Protein AF-A0AA37B2V0-F1 (afdb_monomer_lite)

Foldseek 3Di:
DDPPDPPVVVVVVVVVVVVVVVVLVCVLVVLLVQLLVQLVPPLDPVSPVVSLVSNVVSLVSVLVVVVVVCVVVDPDDDDDPDDPVSVVSCQLSVLQSQLSVLVRPPPDPVSNVSSVVSNVVSVVVVVVVVVVVVVVVVVVVVVVVVVVVVVVVVVD

Structure (mmCIF, N/CA/C/O backbone):
data_AF-A0AA37B2V0-F1
#
_entry.id   AF-A0AA37B2V0-F1
#
loop_
_atom_site.group_PDB
_atom_site.id
_atom_site.type_symbol
_atom_site.label_atom_id
_atom_site.label_alt_id
_atom_site.label_comp_id
_atom_site.label_asym_id
_atom_site.label_entity_id
_atom_site.label_seq_id
_atom_site.pdbx_PDB_ins_code
_atom_site.Cartn_x
_atom_site.Cartn_y
_atom_site.Cartn_z
_atom_site.occupancy
_atom_site.B_iso_or_equiv
_atom_site.auth_seq_id
_atom_site.auth_comp_id
_atom_site.auth_asym_id
_atom_site.auth_atom_id
_atom_site.pdbx_PDB_model_num
ATOM 1 N N . MET A 1 1 ? 13.213 -5.357 56.843 1.00 48.38 1 MET A N 1
ATOM 2 C CA . MET A 1 1 ? 13.298 -4.643 55.548 1.00 48.38 1 MET A CA 1
ATOM 3 C C . MET A 1 1 ? 12.673 -5.508 54.469 1.00 48.38 1 MET A C 1
ATOM 5 O O . MET A 1 1 ? 13.072 -6.657 54.372 1.00 48.38 1 MET A O 1
ATOM 9 N N . GLY A 1 2 ? 11.705 -4.999 53.697 1.00 55.00 2 GLY A N 1
ATOM 10 C CA . GLY A 1 2 ? 11.217 -5.730 52.517 1.00 55.00 2 GLY A CA 1
ATOM 11 C C . GLY A 1 2 ? 9.754 -5.546 52.103 1.00 55.00 2 GLY A C 1
ATOM 12 O O . GLY A 1 2 ? 9.317 -6.265 51.219 1.00 55.00 2 GLY A O 1
ATOM 13 N N . SER A 1 3 ? 8.985 -4.611 52.673 1.00 53.88 3 SER A N 1
ATOM 14 C CA . SER A 1 3 ? 7.669 -4.230 52.120 1.00 53.88 3 SER A CA 1
ATOM 15 C C . SER A 1 3 ? 7.838 -3.144 51.048 1.00 53.88 3 SER A C 1
ATOM 17 O O . SER A 1 3 ? 7.316 -2.039 51.168 1.00 53.88 3 SER A O 1
ATOM 19 N N . GLY A 1 4 ? 8.650 -3.431 50.028 1.00 58.94 4 GLY A N 1
ATOM 20 C CA . GLY A 1 4 ? 8.781 -2.582 48.847 1.00 58.94 4 GLY A CA 1
ATOM 21 C C . GLY A 1 4 ? 7.554 -2.753 47.957 1.00 58.94 4 GLY A C 1
ATOM 22 O O . GLY A 1 4 ? 7.435 -3.761 47.269 1.00 58.94 4 GLY A O 1
ATOM 23 N N . ASN A 1 5 ? 6.638 -1.788 48.049 1.00 60.62 5 ASN A N 1
ATOM 24 C CA . ASN A 1 5 ? 5.568 -1.439 47.110 1.00 60.62 5 ASN A CA 1
ATOM 25 C C . ASN A 1 5 ? 5.231 -2.473 46.017 1.00 60.62 5 ASN A C 1
ATOM 27 O O . ASN A 1 5 ? 5.712 -2.395 44.884 1.00 60.62 5 ASN A O 1
ATOM 31 N N . LEU A 1 6 ? 4.262 -3.353 46.297 1.00 59.88 6 LEU A N 1
ATOM 32 C CA . LEU A 1 6 ? 3.539 -4.058 45.232 1.00 59.88 6 LEU A CA 1
ATOM 33 C C . LEU A 1 6 ? 2.929 -3.065 44.218 1.00 59.88 6 LEU A C 1
ATOM 35 O O . LEU A 1 6 ? 2.901 -3.355 43.025 1.00 59.88 6 LEU A O 1
ATOM 39 N N . ALA A 1 7 ? 2.509 -1.877 44.672 1.00 59.81 7 ALA A N 1
ATOM 40 C CA . ALA A 1 7 ? 1.944 -0.823 43.830 1.00 59.81 7 ALA A CA 1
ATOM 41 C C . ALA A 1 7 ? 2.911 -0.322 42.735 1.00 59.81 7 ALA A C 1
ATOM 43 O O . ALA A 1 7 ? 2.484 -0.147 41.595 1.00 59.81 7 ALA A O 1
ATOM 44 N N . ASP A 1 8 ? 4.211 -0.185 43.028 1.00 62.28 8 ASP A N 1
ATOM 45 C CA . ASP A 1 8 ? 5.219 0.204 42.025 1.00 62.28 8 ASP A CA 1
ATOM 46 C C . ASP A 1 8 ? 5.433 -0.894 40.981 1.00 62.28 8 ASP A C 1
ATOM 48 O O . ASP A 1 8 ? 5.562 -0.617 39.787 1.00 62.28 8 ASP A O 1
ATOM 52 N N . LYS A 1 9 ? 5.400 -2.164 41.406 1.00 60.62 9 LYS A N 1
ATOM 53 C CA . LYS A 1 9 ? 5.533 -3.305 40.494 1.00 60.62 9 LYS A CA 1
ATOM 54 C C . LYS A 1 9 ? 4.355 -3.376 39.517 1.00 60.62 9 LYS A C 1
ATOM 56 O O . LYS A 1 9 ? 4.571 -3.590 38.326 1.00 60.62 9 LYS A O 1
ATOM 61 N N . TYR A 1 10 ? 3.123 -3.153 39.983 1.00 63.41 10 TYR A N 1
ATOM 62 C CA . TYR A 1 10 ? 1.944 -3.126 39.108 1.00 63.41 10 TYR A CA 1
ATOM 63 C C . TYR A 1 10 ? 1.913 -1.900 38.195 1.00 63.41 10 TYR A C 1
ATOM 65 O O . TYR A 1 10 ? 1.529 -2.040 37.037 1.00 63.41 10 TYR A O 1
ATOM 73 N N . ASN A 1 11 ? 2.357 -0.731 38.664 1.00 62.19 11 ASN A N 1
ATOM 74 C CA . ASN A 1 11 ? 2.411 0.473 37.836 1.00 62.19 11 ASN A CA 1
ATOM 75 C C . ASN A 1 11 ? 3.480 0.354 36.732 1.00 62.19 11 ASN A C 1
ATOM 77 O O . ASN A 1 11 ? 3.234 0.719 35.583 1.00 62.19 11 ASN A O 1
ATOM 81 N N . GLY A 1 12 ? 4.628 -0.262 37.039 1.00 60.78 12 GLY A N 1
ATOM 82 C CA . GLY A 1 12 ? 5.655 -0.603 36.050 1.00 60.78 12 GLY A CA 1
ATOM 83 C C . GLY A 1 12 ? 5.175 -1.624 35.011 1.00 60.78 12 GLY A C 1
ATOM 84 O O . GLY A 1 12 ? 5.392 -1.433 33.815 1.00 60.78 12 GLY A O 1
ATOM 85 N N . ILE A 1 13 ? 4.458 -2.670 35.439 1.00 64.38 13 ILE A N 1
ATOM 86 C CA . ILE A 1 13 ? 3.865 -3.673 34.535 1.00 64.38 13 ILE A CA 1
ATOM 87 C C . ILE A 1 13 ? 2.753 -3.051 33.674 1.00 64.38 13 ILE A C 1
ATOM 89 O O . ILE A 1 13 ? 2.699 -3.302 32.471 1.00 64.38 13 ILE A O 1
ATOM 93 N N . ALA A 1 14 ? 1.898 -2.203 34.251 1.00 60.91 14 ALA A N 1
ATOM 94 C CA . ALA A 1 14 ? 0.838 -1.500 33.532 1.00 60.91 14 ALA A CA 1
ATOM 95 C C . ALA A 1 14 ? 1.400 -0.516 32.494 1.00 60.91 14 ALA A C 1
ATOM 97 O O . ALA A 1 14 ? 0.908 -0.475 31.367 1.00 60.91 14 ALA A O 1
ATOM 98 N N . CYS A 1 15 ? 2.466 0.214 32.838 1.00 56.91 15 CYS A N 1
ATOM 99 C CA . CYS A 1 15 ? 3.185 1.092 31.917 1.00 56.91 15 CYS A CA 1
ATOM 100 C C . CYS A 1 15 ? 3.804 0.294 30.756 1.00 56.91 15 CYS A C 1
ATOM 102 O O . CYS A 1 15 ? 3.617 0.646 29.591 1.00 56.91 15 CYS A O 1
ATOM 104 N N . ASN A 1 16 ? 4.440 -0.848 31.044 1.00 61.22 16 ASN A N 1
ATOM 105 C CA . ASN A 1 16 ? 4.997 -1.726 30.013 1.00 61.22 16 ASN A CA 1
ATOM 106 C C . ASN A 1 16 ? 3.896 -2.288 29.085 1.00 61.22 16 ASN A C 1
ATOM 108 O O . ASN A 1 16 ? 4.016 -2.235 27.864 1.00 61.22 16 ASN A O 1
ATOM 112 N N . ILE A 1 17 ? 2.757 -2.709 29.646 1.00 61.84 17 ILE A N 1
ATOM 113 C CA . ILE A 1 17 ? 1.577 -3.178 28.897 1.00 61.84 17 ILE A CA 1
ATOM 114 C C . ILE A 1 17 ? 0.930 -2.070 28.053 1.00 61.84 17 ILE A C 1
ATOM 116 O O . ILE A 1 17 ? 0.441 -2.337 26.952 1.00 61.84 17 ILE A O 1
ATOM 120 N N . MET A 1 18 ? 0.935 -0.821 28.526 1.00 62.44 18 MET A N 1
ATOM 121 C CA . MET A 1 18 ? 0.478 0.329 27.741 1.00 62.44 18 MET A CA 1
ATOM 122 C C . MET A 1 18 ? 1.406 0.634 26.559 1.00 62.44 18 MET A C 1
ATOM 124 O O . MET A 1 18 ? 0.897 1.013 25.507 1.00 62.44 18 MET A O 1
ATOM 128 N N . ILE A 1 19 ? 2.720 0.407 26.688 1.00 60.62 19 ILE A N 1
ATOM 129 C CA . ILE A 1 19 ? 3.722 0.608 25.621 1.00 60.62 19 ILE A CA 1
ATOM 130 C C . ILE A 1 19 ? 3.695 -0.512 24.564 1.00 60.62 19 ILE A C 1
ATOM 132 O O . ILE A 1 19 ? 3.976 -0.266 23.391 1.00 60.62 19 ILE A O 1
ATOM 136 N N . ILE A 1 20 ? 3.289 -1.734 24.915 1.00 65.44 20 ILE A N 1
ATOM 137 C CA . ILE A 1 20 ? 3.198 -2.842 23.943 1.00 65.44 20 ILE A CA 1
ATOM 138 C C . ILE A 1 20 ? 2.107 -2.583 22.888 1.00 65.44 20 ILE A C 1
ATOM 140 O O . ILE A 1 20 ? 2.244 -2.985 21.730 1.00 65.44 20 ILE A O 1
ATOM 144 N N . LYS A 1 21 ? 1.040 -1.860 23.256 1.00 63.59 21 LYS A N 1
ATOM 145 C CA . LYS A 1 21 ? -0.069 -1.518 22.350 1.00 63.59 21 LYS A CA 1
ATOM 146 C C . LYS A 1 21 ? 0.390 -0.716 21.121 1.00 63.59 21 LYS A C 1
ATOM 148 O O . LYS A 1 21 ? 0.163 -1.221 20.024 1.00 63.59 21 LYS A O 1
ATOM 153 N N . PRO A 1 22 ? 1.055 0.454 21.237 1.00 66.00 22 PRO A N 1
ATOM 154 C CA . PRO A 1 22 ? 1.496 1.233 20.076 1.00 66.00 22 PRO A CA 1
ATOM 155 C C . PRO A 1 22 ? 2.515 0.493 19.203 1.00 66.00 22 PRO A C 1
ATOM 157 O O . PRO A 1 22 ? 2.479 0.650 17.986 1.00 66.00 22 PRO A O 1
ATOM 160 N N . ILE A 1 23 ? 3.361 -0.369 19.781 1.00 71.25 23 ILE A N 1
ATOM 161 C CA . ILE A 1 23 ? 4.295 -1.214 19.015 1.00 71.25 23 ILE A CA 1
ATOM 162 C C . ILE A 1 23 ? 3.520 -2.196 18.124 1.00 71.25 23 ILE A C 1
ATOM 164 O O . ILE A 1 23 ? 3.810 -2.340 16.937 1.00 71.25 23 ILE A O 1
ATOM 168 N N . TYR A 1 24 ? 2.465 -2.813 18.656 1.00 65.00 24 TYR A N 1
ATOM 169 C CA . TYR A 1 24 ? 1.566 -3.651 17.861 1.00 65.00 24 TYR A CA 1
ATOM 170 C C . TYR A 1 24 ? 0.745 -2.851 16.837 1.00 65.00 24 TYR A C 1
ATOM 172 O O . TYR A 1 24 ? 0.384 -3.377 15.783 1.00 65.00 24 TYR A O 1
ATOM 180 N N . GLU A 1 25 ? 0.426 -1.585 17.124 1.00 68.06 25 GLU A N 1
ATOM 181 C CA . GLU A 1 25 ? -0.314 -0.726 16.193 1.00 68.06 25 GLU A CA 1
ATOM 182 C C . GLU A 1 25 ? 0.545 -0.240 15.023 1.00 68.06 25 GLU A C 1
ATOM 184 O O . GLU A 1 25 ? 0.013 -0.061 13.925 1.00 68.06 25 GLU A O 1
ATOM 189 N N . ILE A 1 26 ? 1.849 -0.044 15.247 1.00 79.69 26 ILE A N 1
ATOM 190 C CA . ILE A 1 26 ? 2.781 0.486 14.249 1.00 79.69 26 ILE A CA 1
ATOM 191 C C . ILE A 1 26 ? 3.386 -0.599 13.354 1.00 79.69 26 ILE A C 1
ATOM 193 O O . ILE A 1 26 ? 3.822 -0.288 12.247 1.00 79.69 26 ILE A O 1
ATOM 197 N N . LEU A 1 27 ? 3.345 -1.868 13.782 1.00 79.12 27 LEU A N 1
ATOM 198 C CA . LEU A 1 27 ? 3.879 -3.015 13.039 1.00 79.12 27 LEU A CA 1
ATOM 199 C C . LEU A 1 27 ? 3.435 -3.044 11.563 1.00 79.12 27 LEU A C 1
ATOM 201 O O . LEU A 1 27 ? 4.298 -3.013 10.688 1.00 79.12 27 LEU A O 1
ATOM 205 N N . PRO A 1 28 ? 2.125 -3.048 11.236 1.00 80.19 28 PRO A N 1
ATOM 206 C CA . PRO A 1 28 ? 1.691 -3.168 9.845 1.00 80.19 28 PRO A CA 1
ATOM 207 C C . PRO A 1 28 ? 2.110 -1.952 9.007 1.00 80.19 28 PRO A C 1
ATOM 209 O O . PRO A 1 28 ? 2.441 -2.085 7.831 1.00 80.19 28 PRO A O 1
ATOM 212 N N . SER A 1 29 ? 2.133 -0.768 9.625 1.00 80.88 29 SER A N 1
ATOM 213 C CA . SER A 1 29 ? 2.572 0.474 8.987 1.00 80.88 29 SER A CA 1
ATOM 214 C C . SER A 1 29 ? 4.064 0.441 8.656 1.00 80.88 29 SER A C 1
ATOM 216 O O . SER A 1 29 ? 4.450 0.902 7.586 1.00 80.88 29 SER A O 1
ATOM 218 N N . LEU A 1 30 ? 4.893 -0.145 9.529 1.00 86.06 30 LEU A N 1
ATOM 219 C CA . LEU A 1 30 ? 6.324 -0.340 9.284 1.00 86.06 30 LEU A CA 1
ATOM 220 C C . LEU A 1 30 ? 6.574 -1.265 8.093 1.00 86.06 30 LEU A C 1
ATOM 222 O O . LEU A 1 30 ? 7.361 -0.912 7.221 1.00 86.06 30 LEU A O 1
ATOM 226 N N . TYR A 1 31 ? 5.880 -2.405 8.016 1.00 85.62 31 TYR A N 1
ATOM 227 C CA . TYR A 1 31 ? 6.019 -3.326 6.880 1.00 85.62 31 TYR A CA 1
ATOM 228 C C . TYR A 1 31 ? 5.614 -2.671 5.554 1.00 85.62 31 TYR A C 1
ATOM 230 O O . TYR A 1 31 ? 6.322 -2.808 4.558 1.00 85.62 31 TYR A O 1
ATOM 238 N N . LEU A 1 32 ? 4.515 -1.908 5.545 1.00 85.50 32 LEU A N 1
ATOM 239 C CA . LEU A 1 32 ? 4.071 -1.170 4.360 1.00 85.50 32 LEU A CA 1
ATOM 240 C C . LEU A 1 32 ? 5.070 -0.081 3.951 1.00 85.50 32 LEU A C 1
ATOM 242 O O . LEU A 1 32 ? 5.367 0.051 2.764 1.00 85.50 32 LEU A O 1
ATOM 246 N N . ALA A 1 33 ? 5.601 0.679 4.913 1.00 86.12 33 ALA A N 1
ATOM 247 C CA . ALA A 1 33 ? 6.580 1.731 4.653 1.00 86.12 33 ALA A CA 1
ATOM 248 C C . ALA A 1 33 ? 7.900 1.155 4.123 1.00 86.12 33 ALA A C 1
ATOM 250 O O . ALA A 1 33 ? 8.387 1.618 3.095 1.00 86.12 33 ALA A O 1
ATOM 251 N N . ALA A 1 34 ? 8.425 0.110 4.768 1.00 88.31 34 ALA A N 1
ATOM 252 C CA . ALA A 1 34 ? 9.662 -0.555 4.365 1.00 88.31 34 ALA A CA 1
ATOM 253 C C . ALA A 1 34 ? 9.535 -1.236 2.993 1.00 88.31 34 ALA A C 1
ATOM 255 O O . ALA A 1 34 ? 10.429 -1.121 2.157 1.00 88.31 34 ALA A O 1
ATOM 256 N N . GLY A 1 35 ? 8.407 -1.906 2.728 1.00 86.50 35 GLY A N 1
ATOM 257 C CA . GLY A 1 35 ? 8.130 -2.495 1.417 1.00 86.50 35 GLY A CA 1
ATOM 258 C C . GLY A 1 35 ? 8.048 -1.433 0.321 1.00 86.50 35 GLY A C 1
ATOM 259 O O . GLY A 1 35 ? 8.694 -1.564 -0.716 1.00 86.50 35 GLY A O 1
ATOM 260 N N . SER A 1 36 ? 7.336 -0.332 0.582 1.00 86.19 36 SER A N 1
ATOM 261 C CA . SER A 1 36 ? 7.208 0.783 -0.366 1.00 86.19 36 SER A CA 1
ATOM 262 C C . SER A 1 36 ? 8.551 1.459 -0.648 1.00 86.19 36 SER A C 1
ATOM 264 O O . SER A 1 36 ? 8.878 1.713 -1.803 1.00 86.19 36 SER A O 1
ATOM 266 N N . SER A 1 37 ? 9.358 1.718 0.386 1.00 86.69 37 SER A N 1
ATOM 267 C CA . SER A 1 37 ? 10.677 2.333 0.221 1.00 86.69 37 SER A CA 1
ATOM 268 C C . SER A 1 37 ? 11.637 1.413 -0.531 1.00 86.69 37 SER A C 1
ATOM 270 O O . SER A 1 37 ? 12.396 1.877 -1.373 1.00 86.69 37 SER A O 1
ATOM 272 N N . SER A 1 38 ? 11.572 0.104 -0.268 1.00 87.75 38 SER A N 1
ATOM 273 C CA . SER A 1 38 ? 12.372 -0.902 -0.970 1.00 87.75 38 SER A CA 1
ATOM 274 C C . SER A 1 38 ? 12.048 -0.950 -2.465 1.00 87.75 38 SER A C 1
ATOM 276 O O . SER A 1 38 ? 12.967 -1.040 -3.268 1.00 87.75 38 SER A O 1
ATOM 278 N N . VAL A 1 39 ? 10.769 -0.859 -2.848 1.00 85.56 39 VAL A N 1
ATOM 279 C CA . VAL A 1 39 ? 10.347 -0.854 -4.264 1.00 85.56 39 VAL A CA 1
ATOM 280 C C . VAL A 1 39 ? 10.793 0.416 -4.998 1.00 85.56 39 VAL A C 1
ATOM 282 O O . VAL A 1 39 ? 11.023 0.369 -6.201 1.00 85.56 39 VAL A O 1
ATOM 285 N N . LEU A 1 40 ? 10.911 1.545 -4.292 1.00 84.19 40 LEU A N 1
ATOM 286 C CA . LEU A 1 40 ? 11.272 2.831 -4.896 1.00 84.19 40 LEU A CA 1
ATOM 287 C C . LEU A 1 40 ? 12.783 3.091 -4.953 1.00 84.19 40 LEU A C 1
ATOM 289 O O . LEU A 1 40 ? 13.226 3.790 -5.857 1.00 84.19 40 LEU A O 1
ATOM 293 N N . TRP A 1 41 ? 13.562 2.586 -3.990 1.00 85.12 41 TRP A N 1
ATOM 294 C CA . TRP A 1 41 ? 15.008 2.846 -3.913 1.00 85.12 41 TRP A CA 1
ATOM 295 C C . TRP A 1 41 ? 15.892 1.716 -4.430 1.00 85.12 41 TRP A C 1
ATOM 297 O O . TRP A 1 41 ? 17.061 1.966 -4.714 1.00 85.12 41 TRP A O 1
ATOM 307 N N . ILE A 1 42 ? 15.395 0.479 -4.499 1.00 86.31 42 ILE A N 1
ATOM 308 C CA . ILE A 1 42 ? 16.210 -0.660 -4.926 1.00 86.31 42 ILE A CA 1
ATOM 309 C C . ILE A 1 42 ? 15.865 -1.021 -6.369 1.00 86.31 42 ILE A C 1
ATOM 311 O O . ILE A 1 42 ? 14.828 -1.621 -6.627 1.00 86.31 42 ILE A O 1
ATOM 315 N N . ASP A 1 43 ? 16.792 -0.747 -7.286 1.00 80.25 43 ASP A N 1
ATOM 316 C CA . ASP A 1 43 ? 16.633 -1.044 -8.720 1.00 80.25 43 ASP A CA 1
ATOM 317 C C . ASP A 1 43 ? 16.822 -2.531 -9.070 1.00 80.25 43 ASP A C 1
ATOM 319 O O . ASP A 1 43 ? 16.533 -2.979 -10.178 1.00 80.25 43 ASP A O 1
ATOM 323 N N . SER A 1 44 ? 17.326 -3.334 -8.130 1.00 86.81 44 SER A N 1
ATOM 324 C CA . SER A 1 44 ? 17.466 -4.776 -8.330 1.00 86.81 44 SER A CA 1
ATOM 325 C C . SER A 1 44 ? 16.095 -5.449 -8.389 1.00 86.81 44 SER A C 1
ATOM 327 O O . SER A 1 44 ? 15.290 -5.299 -7.470 1.00 86.81 44 SER A O 1
ATOM 329 N N . ASN A 1 45 ? 15.871 -6.301 -9.398 1.00 84.31 45 ASN A N 1
ATOM 330 C CA . ASN A 1 45 ? 14.662 -7.130 -9.515 1.00 84.31 45 ASN A CA 1
ATOM 331 C C . ASN A 1 45 ? 14.360 -7.925 -8.231 1.00 84.31 45 ASN A C 1
ATOM 333 O O . ASN A 1 45 ? 13.198 -8.087 -7.857 1.00 84.31 45 ASN A O 1
ATOM 337 N N . LEU A 1 46 ? 15.400 -8.388 -7.524 1.00 85.25 46 LEU A N 1
ATOM 338 C CA . LEU A 1 46 ? 15.250 -9.063 -6.230 1.00 85.25 46 LEU A CA 1
ATOM 339 C C . LEU A 1 46 ? 14.769 -8.109 -5.128 1.00 85.25 46 LEU A C 1
ATOM 341 O O . LEU A 1 46 ? 13.969 -8.502 -4.283 1.00 85.25 46 LEU A O 1
ATOM 345 N N . GLY A 1 47 ? 15.239 -6.861 -5.139 1.00 85.00 47 GLY A N 1
ATOM 346 C CA . GLY A 1 47 ? 14.817 -5.822 -4.200 1.00 85.00 47 GLY A CA 1
ATOM 347 C C . GLY A 1 47 ? 13.377 -5.372 -4.421 1.00 85.00 47 GLY A C 1
ATOM 348 O O . GLY A 1 47 ? 12.637 -5.200 -3.453 1.00 85.00 47 GLY A O 1
ATOM 349 N N . ILE A 1 48 ? 12.948 -5.282 -5.682 1.00 84.19 48 ILE A N 1
ATOM 350 C CA . ILE A 1 48 ? 11.552 -5.013 -6.048 1.00 84.19 48 ILE A CA 1
ATOM 351 C C . ILE A 1 48 ? 10.657 -6.174 -5.595 1.00 84.19 48 ILE A C 1
ATOM 353 O O . ILE A 1 48 ? 9.642 -5.945 -4.937 1.00 84.19 48 ILE A O 1
ATOM 357 N N . ALA A 1 49 ? 11.045 -7.425 -5.872 1.00 82.00 49 ALA A N 1
ATOM 358 C CA . ALA A 1 49 ? 10.291 -8.605 -5.440 1.00 82.00 49 ALA A CA 1
ATOM 359 C C . ALA A 1 49 ? 10.201 -8.715 -3.905 1.00 82.00 49 ALA A C 1
ATOM 361 O O . ALA A 1 49 ? 9.128 -8.983 -3.361 1.00 82.00 49 ALA A O 1
ATOM 362 N N . GLY A 1 50 ? 11.308 -8.458 -3.200 1.00 87.00 50 GLY A N 1
ATOM 363 C CA . GLY A 1 50 ? 11.356 -8.436 -1.737 1.00 87.00 50 GLY A CA 1
ATOM 364 C C . GLY A 1 50 ? 10.505 -7.316 -1.135 1.00 87.00 50 GLY A C 1
ATOM 365 O O . GLY A 1 50 ? 9.736 -7.556 -0.203 1.00 87.00 50 GLY A O 1
ATOM 366 N N . GLY A 1 51 ? 10.575 -6.112 -1.705 1.00 86.50 51 GLY A N 1
ATOM 367 C CA . GLY A 1 51 ? 9.754 -4.972 -1.301 1.00 86.50 51 GLY A CA 1
ATOM 368 C C . GLY A 1 51 ? 8.259 -5.208 -1.535 1.00 86.50 51 GLY A C 1
ATOM 369 O O . GLY A 1 51 ? 7.445 -4.926 -0.655 1.00 86.50 51 GLY A O 1
ATOM 370 N N . ALA A 1 52 ? 7.895 -5.811 -2.670 1.00 84.50 52 ALA A N 1
ATOM 371 C CA . ALA A 1 52 ? 6.522 -6.203 -2.974 1.00 84.50 52 ALA A CA 1
ATOM 372 C C . ALA A 1 52 ? 5.994 -7.262 -1.990 1.00 84.50 52 ALA A C 1
ATOM 374 O O . ALA A 1 52 ? 4.879 -7.128 -1.484 1.00 84.50 52 ALA A O 1
ATOM 375 N N . LEU A 1 53 ? 6.798 -8.278 -1.653 1.00 85.56 53 LEU A N 1
ATOM 376 C CA . LEU A 1 53 ? 6.448 -9.272 -0.632 1.00 85.56 53 LEU A CA 1
ATOM 377 C C . LEU A 1 53 ? 6.250 -8.630 0.746 1.00 85.56 53 LEU A C 1
ATOM 379 O O . LEU A 1 53 ? 5.250 -8.912 1.407 1.00 85.56 53 LEU A O 1
ATOM 383 N N . LEU A 1 54 ? 7.153 -7.738 1.163 1.00 87.25 54 LEU A N 1
ATOM 384 C CA . LEU A 1 54 ? 7.037 -6.987 2.420 1.00 87.25 54 LEU A CA 1
ATOM 385 C C . LEU A 1 54 ? 5.767 -6.135 2.465 1.00 87.25 54 LEU A C 1
ATOM 387 O O . LEU A 1 54 ? 5.061 -6.133 3.475 1.00 87.25 54 LEU A O 1
ATOM 391 N N . PHE A 1 55 ? 5.441 -5.458 1.364 1.00 87.56 55 PHE A N 1
ATOM 392 C CA . PHE A 1 55 ? 4.214 -4.682 1.243 1.00 87.56 55 PHE A CA 1
ATOM 393 C C . PHE A 1 55 ? 2.970 -5.576 1.363 1.00 87.56 55 PHE A C 1
ATOM 395 O O . PHE A 1 55 ? 2.061 -5.274 2.139 1.00 87.56 55 PHE A O 1
ATOM 402 N N . CYS A 1 56 ? 2.946 -6.711 0.658 1.00 81.81 56 CYS A N 1
ATOM 403 C CA . CYS A 1 56 ? 1.858 -7.688 0.728 1.00 81.81 56 CYS A CA 1
ATOM 404 C C . CYS A 1 56 ? 1.682 -8.259 2.141 1.00 81.81 56 CYS A C 1
ATOM 406 O O . CYS A 1 56 ? 0.554 -8.352 2.627 1.00 81.81 56 CYS A O 1
ATOM 408 N N . LEU A 1 57 ? 2.778 -8.594 2.827 1.00 83.44 57 LEU A N 1
ATOM 409 C CA . LEU A 1 57 ? 2.751 -9.056 4.216 1.00 83.44 57 LEU A CA 1
ATOM 410 C C . LEU A 1 57 ? 2.230 -7.966 5.159 1.00 83.44 57 LEU A C 1
ATOM 412 O O . LEU A 1 57 ? 1.375 -8.248 5.995 1.00 83.44 57 LEU A O 1
ATOM 416 N N . GLY A 1 58 ? 2.671 -6.716 4.994 1.00 83.62 58 GLY A N 1
ATOM 417 C CA . GLY A 1 58 ? 2.170 -5.578 5.767 1.00 83.62 58 GLY A CA 1
ATOM 418 C C . GLY A 1 58 ? 0.668 -5.354 5.584 1.00 83.62 58 GLY A C 1
ATOM 419 O O . GLY A 1 58 ? -0.058 -5.192 6.568 1.00 83.62 58 GLY A O 1
ATOM 420 N N . ALA A 1 59 ? 0.182 -5.426 4.342 1.00 83.75 59 ALA A N 1
ATOM 421 C CA . ALA A 1 59 ? -1.241 -5.350 4.023 1.00 83.75 59 ALA A CA 1
ATOM 422 C C . ALA A 1 59 ? -2.026 -6.515 4.649 1.00 83.75 59 ALA A C 1
ATOM 424 O O . ALA A 1 59 ? -3.069 -6.301 5.268 1.00 83.75 59 ALA A O 1
ATOM 425 N N . LEU A 1 60 ? -1.497 -7.739 4.564 1.00 79.69 60 LEU A N 1
ATOM 426 C CA . LEU A 1 60 ? -2.119 -8.929 5.138 1.00 79.69 60 LEU A CA 1
ATOM 427 C C . LEU A 1 60 ? -2.204 -8.855 6.662 1.00 79.69 60 LEU A C 1
ATOM 429 O O . LEU A 1 60 ? -3.267 -9.120 7.218 1.00 79.69 60 LEU A O 1
ATOM 433 N N . ILE A 1 61 ? -1.136 -8.433 7.340 1.00 80.50 61 ILE A N 1
ATOM 434 C CA . ILE A 1 61 ? -1.135 -8.225 8.794 1.00 80.50 61 ILE A CA 1
ATOM 435 C C . ILE A 1 61 ? -2.137 -7.127 9.170 1.00 80.50 61 ILE A C 1
ATOM 437 O O . ILE A 1 61 ? -2.862 -7.270 10.155 1.00 80.50 61 ILE A O 1
ATOM 441 N N . TRP A 1 62 ? -2.236 -6.051 8.382 1.00 79.50 62 TRP A N 1
ATOM 442 C CA . TRP A 1 62 ? -3.198 -4.976 8.631 1.00 79.50 62 TRP A CA 1
ATOM 443 C C . TRP A 1 62 ? -4.654 -5.459 8.530 1.00 79.50 62 TRP A C 1
ATOM 445 O O . TRP A 1 62 ? -5.471 -5.101 9.381 1.00 79.50 62 TRP A O 1
ATOM 455 N N . VAL A 1 63 ? -4.964 -6.314 7.548 1.00 72.81 63 VAL A N 1
ATOM 456 C CA . VAL A 1 63 ? -6.295 -6.926 7.370 1.00 72.81 63 VAL A CA 1
ATOM 457 C C . VAL A 1 63 ? -6.577 -8.011 8.418 1.00 72.81 6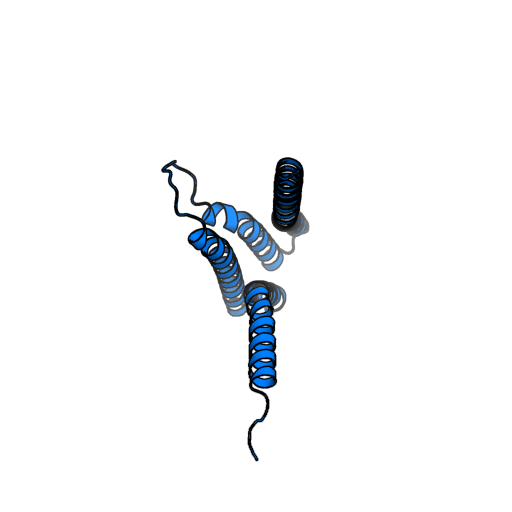3 VAL A C 1
ATOM 459 O O . VAL A 1 63 ? -7.669 -8.085 8.975 1.00 72.81 63 VAL A O 1
ATOM 462 N N . MET A 1 64 ? -5.593 -8.840 8.768 1.00 68.50 64 MET A N 1
ATOM 463 C CA . MET A 1 64 ? -5.745 -9.813 9.857 1.00 68.50 64 MET A CA 1
ATOM 464 C C . MET A 1 64 ? -6.011 -9.110 11.191 1.00 68.50 64 MET A C 1
ATOM 466 O O . MET A 1 64 ? -6.893 -9.517 11.946 1.00 68.50 64 MET A O 1
ATOM 470 N N . ARG A 1 65 ? -5.320 -7.994 11.450 1.00 72.62 65 ARG A N 1
ATOM 471 C CA . ARG A 1 65 ? -5.527 -7.169 12.643 1.00 72.62 65 ARG A CA 1
ATOM 472 C C . ARG A 1 65 ? -6.935 -6.573 12.703 1.00 72.62 65 ARG A C 1
ATOM 474 O O . ARG A 1 65 ? -7.542 -6.561 13.775 1.00 72.62 65 ARG A O 1
ATOM 481 N N . SER A 1 66 ? -7.465 -6.054 11.593 1.00 64.50 66 SER A N 1
ATOM 482 C CA . SER A 1 66 ? -8.827 -5.502 11.572 1.00 64.50 66 SER A CA 1
ATOM 483 C C . SER A 1 66 ? -9.891 -6.579 11.791 1.00 64.50 66 SER A C 1
ATOM 485 O O . SER A 1 66 ? -10.869 -6.311 12.492 1.00 64.50 66 SER A O 1
ATOM 487 N N . ASN A 1 67 ? -9.674 -7.787 11.265 1.00 65.62 67 ASN A N 1
ATOM 488 C CA . ASN A 1 67 ? -10.563 -8.933 11.454 1.00 65.62 67 ASN A CA 1
ATOM 489 C C . ASN A 1 67 ? -10.529 -9.484 12.888 1.00 65.62 67 ASN A C 1
ATOM 491 O O . ASN A 1 67 ? -11.585 -9.748 13.463 1.00 65.62 67 ASN A O 1
ATOM 495 N N . PHE A 1 68 ? -9.346 -9.608 13.501 1.00 61.41 68 PHE A N 1
ATOM 496 C CA . PHE A 1 68 ? -9.204 -10.183 14.846 1.00 61.41 68 PHE A CA 1
ATOM 497 C C . PHE A 1 68 ? -9.934 -9.350 15.913 1.00 61.41 68 PHE A C 1
ATOM 499 O O . PHE A 1 68 ? -10.584 -9.899 16.794 1.00 61.41 68 PHE A O 1
ATOM 506 N N . ARG A 1 69 ? -9.962 -8.015 15.765 1.00 58.03 69 ARG A N 1
ATOM 507 C CA . ARG A 1 69 ? -10.735 -7.124 16.654 1.00 58.03 69 ARG A CA 1
ATOM 508 C C . ARG A 1 69 ? -12.257 -7.286 16.522 1.00 58.03 69 ARG A C 1
ATOM 510 O O . ARG A 1 69 ? -12.988 -6.837 17.398 1.00 58.03 69 ARG A O 1
ATOM 517 N N . ARG A 1 70 ? -12.745 -7.857 15.415 1.00 56.81 70 ARG A N 1
ATOM 518 C CA . ARG A 1 70 ? -14.174 -8.116 15.185 1.00 56.81 70 ARG A CA 1
ATOM 519 C C . ARG A 1 70 ? -14.581 -9.506 15.652 1.00 56.81 70 ARG A C 1
ATOM 521 O O . ARG A 1 70 ? -15.715 -9.657 16.078 1.00 56.81 70 ARG A O 1
ATOM 528 N N . HIS A 1 71 ? -13.680 -10.487 15.636 1.00 52.12 71 HIS A N 1
ATOM 529 C CA . HIS A 1 71 ? -14.000 -11.857 16.047 1.00 52.12 71 HIS A CA 1
ATOM 530 C C . HIS A 1 71 ? -14.380 -11.970 17.538 1.00 52.12 71 HIS A C 1
ATOM 532 O O . HIS A 1 71 ? -15.242 -12.775 17.874 1.00 52.12 71 HIS A O 1
ATOM 538 N N . ASP A 1 72 ? -13.863 -11.081 18.395 1.00 50.88 72 ASP A N 1
ATOM 539 C CA . ASP A 1 72 ? -14.314 -10.931 19.794 1.00 50.88 72 ASP A CA 1
ATOM 540 C C . ASP A 1 72 ? -15.723 -10.309 19.931 1.00 50.88 72 ASP A C 1
ATOM 542 O O . ASP A 1 72 ? -16.304 -10.314 21.013 1.00 50.88 72 ASP A O 1
ATOM 546 N N . GLN A 1 73 ? -16.299 -9.773 18.846 1.00 49.88 73 GLN A N 1
ATOM 547 C CA . GLN A 1 73 ? -17.630 -9.151 18.818 1.00 49.88 73 GLN A CA 1
ATOM 548 C C . GLN A 1 73 ? -18.680 -9.933 18.012 1.00 49.88 73 GLN A C 1
ATOM 550 O O . GLN A 1 73 ? -19.838 -9.519 18.004 1.00 49.88 73 GLN A O 1
ATOM 555 N N . VAL A 1 74 ? -18.340 -11.056 17.359 1.00 47.09 74 VAL A N 1
ATOM 556 C CA . VAL A 1 74 ? -19.302 -11.822 16.537 1.00 47.09 74 VAL A CA 1
ATOM 557 C C . VAL A 1 74 ? -19.632 -13.185 17.144 1.00 47.09 74 VAL A C 1
ATOM 559 O O . VAL A 1 74 ? -19.458 -14.237 16.536 1.00 47.09 74 VAL A O 1
ATOM 562 N N . VAL A 1 75 ? -20.252 -13.159 18.321 1.00 47.66 75 VAL A N 1
ATOM 563 C CA . VAL A 1 75 ? -21.441 -13.998 18.501 1.00 47.66 75 VAL A CA 1
ATOM 564 C C . VAL A 1 75 ? -22.556 -13.230 17.786 1.00 47.66 75 VAL A C 1
ATOM 566 O O . VAL A 1 75 ? -22.843 -12.116 18.205 1.00 47.66 75 VAL A O 1
ATOM 569 N N . HIS A 1 76 ? -23.132 -13.801 16.719 1.00 43.31 76 HIS A N 1
ATOM 570 C CA . HIS A 1 76 ? -24.367 -13.434 15.980 1.00 43.31 76 HIS A CA 1
ATOM 571 C C . HIS A 1 76 ? -24.189 -13.306 14.450 1.00 43.31 76 HIS A C 1
ATOM 573 O O . HIS A 1 76 ? -24.016 -12.235 13.885 1.00 43.31 76 HIS A O 1
ATOM 579 N N . SER A 1 77 ? -24.324 -14.461 13.789 1.00 46.9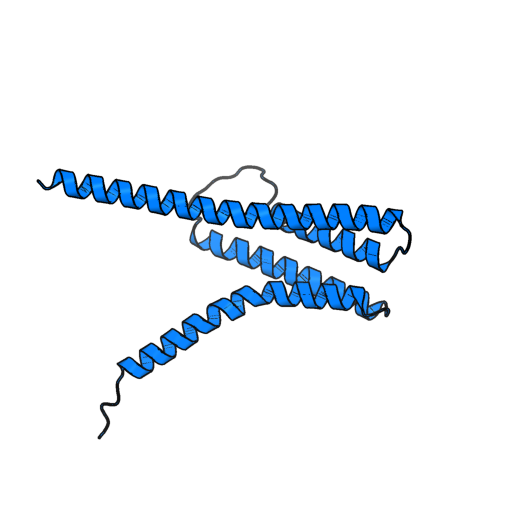4 77 SER A N 1
ATOM 580 C CA . SER A 1 77 ? -25.302 -14.737 12.720 1.00 46.94 77 SER A CA 1
ATOM 581 C C . SER A 1 77 ? -25.550 -13.662 11.642 1.00 46.94 77 SER A C 1
ATOM 583 O O . SER A 1 77 ? -26.294 -12.712 11.855 1.00 46.94 77 SER A O 1
ATOM 585 N N . ARG A 1 78 ? -25.137 -13.929 10.395 1.00 43.97 78 ARG A N 1
ATOM 586 C CA . ARG A 1 78 ? -26.016 -14.574 9.396 1.00 43.97 78 ARG A CA 1
ATOM 587 C C . ARG A 1 78 ? -25.319 -14.765 8.050 1.00 43.97 78 ARG A C 1
ATOM 589 O O . ARG A 1 78 ? -24.635 -13.889 7.535 1.00 43.97 78 ARG A O 1
ATOM 596 N N . LYS A 1 79 ? -25.608 -15.922 7.454 1.00 57.84 79 LYS A N 1
ATOM 597 C CA . LYS A 1 79 ? -25.355 -16.270 6.056 1.00 57.84 79 LYS A CA 1
ATOM 598 C C . LYS A 1 79 ? -25.958 -15.214 5.122 1.00 57.84 79 LYS A C 1
ATOM 600 O O . LYS A 1 79 ? -27.178 -15.084 5.043 1.00 57.84 79 LYS A O 1
ATOM 605 N N . ARG A 1 80 ? -25.115 -14.531 4.355 1.00 41.44 80 ARG A N 1
ATOM 606 C CA . ARG A 1 80 ? -25.466 -13.960 3.052 1.00 41.44 80 ARG A CA 1
ATOM 607 C C . ARG A 1 80 ? -24.213 -14.031 2.190 1.00 41.44 80 ARG A C 1
ATOM 609 O O . ARG A 1 80 ? -23.112 -13.909 2.718 1.00 41.44 80 ARG A O 1
ATOM 616 N N . PHE A 1 81 ? -24.389 -14.318 0.905 1.00 48.25 81 PHE A N 1
ATOM 617 C CA . PHE A 1 81 ? -23.347 -14.309 -0.124 1.00 48.25 81 PHE A CA 1
ATOM 618 C C . PHE A 1 81 ? -22.755 -12.891 -0.245 1.00 48.25 81 PHE A C 1
ATOM 620 O O . PHE A 1 81 ? -23.091 -12.122 -1.140 1.00 48.25 81 PHE A O 1
ATOM 627 N N . THR A 1 82 ? -21.925 -12.524 0.723 1.00 47.41 82 THR A N 1
ATOM 628 C CA . THR A 1 82 ? -21.222 -11.254 0.831 1.00 47.41 82 THR A CA 1
ATOM 629 C C . THR A 1 82 ? -19.769 -11.590 0.573 1.00 47.41 82 THR A C 1
ATOM 631 O O . THR A 1 82 ? -19.202 -12.433 1.268 1.00 47.41 82 THR A O 1
ATOM 634 N N . ILE A 1 83 ? -19.187 -10.982 -0.456 1.00 48.62 83 ILE A N 1
ATOM 635 C CA . ILE A 1 83 ? -17.744 -11.008 -0.718 1.00 48.62 83 ILE A CA 1
ATOM 636 C C . ILE A 1 83 ? -17.039 -10.880 0.643 1.00 48.62 83 ILE A C 1
ATOM 638 O O . ILE A 1 83 ? -17.411 -9.973 1.394 1.00 48.62 83 ILE A O 1
ATOM 642 N N . PRO A 1 84 ? -16.120 -11.793 1.018 1.00 62.41 84 PRO A N 1
ATOM 643 C CA . PRO A 1 84 ? -15.555 -11.800 2.363 1.00 62.41 84 PRO A CA 1
ATOM 644 C C . PRO A 1 84 ? -15.022 -10.403 2.665 1.00 62.41 84 PRO A C 1
ATOM 646 O O . PRO A 1 84 ? -14.251 -9.866 1.869 1.00 62.41 84 PRO A O 1
ATOM 649 N N . GLU A 1 85 ? -15.450 -9.793 3.778 1.00 61.91 85 GLU A N 1
ATOM 650 C CA . GLU A 1 85 ? -15.099 -8.399 4.099 1.00 61.91 85 GLU A CA 1
ATOM 651 C C . GLU A 1 85 ? -13.585 -8.168 4.030 1.00 61.91 85 GLU A C 1
ATOM 653 O O . G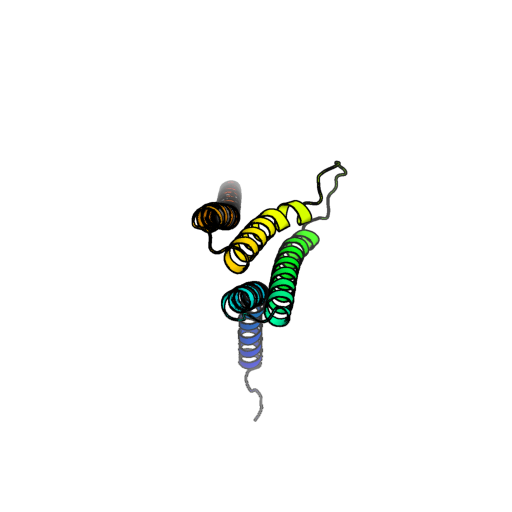LU A 1 85 ? -13.139 -7.093 3.651 1.00 61.91 85 GLU A O 1
ATOM 658 N N . SER A 1 86 ? -12.788 -9.208 4.286 1.00 63.12 86 SER A N 1
ATOM 659 C CA . SER A 1 86 ? -11.333 -9.200 4.120 1.00 63.12 86 SER A CA 1
ATOM 660 C C . SER A 1 86 ? -10.870 -8.818 2.708 1.00 63.12 86 SER A C 1
ATOM 662 O O . SER A 1 86 ? -9.939 -8.031 2.581 1.00 63.12 86 SER A O 1
ATOM 664 N N . LEU A 1 87 ? -11.520 -9.315 1.647 1.00 65.06 87 LEU A N 1
ATOM 665 C CA . LEU A 1 87 ? -11.191 -8.942 0.263 1.00 65.06 87 LEU A CA 1
ATOM 666 C C . LEU A 1 87 ? -11.557 -7.482 -0.029 1.00 65.06 87 LEU A C 1
ATOM 668 O O . LEU A 1 87 ? -10.795 -6.780 -0.691 1.00 65.06 87 LEU A O 1
ATOM 672 N N . TYR A 1 88 ? -12.680 -6.993 0.506 1.00 67.75 88 TYR A N 1
ATOM 673 C CA . TYR A 1 88 ? -13.035 -5.575 0.399 1.00 67.75 88 TYR A CA 1
ATOM 674 C C . TYR A 1 88 ? -12.067 -4.684 1.192 1.00 67.75 88 TYR A C 1
ATOM 676 O O . TYR A 1 88 ? -11.757 -3.567 0.788 1.00 67.75 88 TYR A O 1
ATOM 684 N N . GLU A 1 89 ? -11.527 -5.179 2.303 1.00 71.31 89 GLU A N 1
ATOM 685 C CA . GLU A 1 89 ? -10.512 -4.472 3.081 1.00 71.31 89 GLU A CA 1
ATOM 686 C C . GLU A 1 89 ? -9.130 -4.449 2.418 1.00 71.31 89 GLU A C 1
ATOM 688 O O . GLU A 1 89 ? -8.334 -3.561 2.729 1.00 71.31 89 GLU A O 1
ATOM 693 N N . PHE A 1 90 ? -8.872 -5.360 1.476 1.00 75.50 90 PHE A N 1
ATOM 694 C CA . PHE A 1 90 ? -7.649 -5.405 0.673 1.00 75.50 90 PHE A CA 1
ATOM 695 C C . PHE A 1 90 ? -7.631 -4.406 -0.497 1.00 75.50 90 PHE A C 1
ATOM 697 O O . PHE A 1 90 ? -6.550 -4.013 -0.937 1.00 75.50 90 PHE A O 1
ATOM 704 N N . MET A 1 91 ? -8.796 -3.941 -0.969 1.00 77.62 91 MET A N 1
ATOM 705 C CA . MET A 1 91 ? -8.933 -2.977 -2.078 1.00 77.62 91 MET A CA 1
ATOM 706 C C . MET A 1 91 ? -7.972 -1.770 -2.023 1.00 77.62 91 MET A C 1
ATOM 708 O O . MET A 1 91 ? -7.284 -1.527 -3.015 1.00 77.62 91 MET A O 1
ATOM 712 N N . PRO A 1 92 ? -7.868 -1.000 -0.916 1.00 80.25 92 PRO A N 1
ATOM 713 C CA . PRO A 1 92 ? -6.984 0.167 -0.880 1.00 80.25 92 PRO A CA 1
ATOM 714 C C . PRO A 1 92 ? -5.504 -0.205 -1.027 1.00 80.25 92 PRO A C 1
ATOM 716 O O . PRO A 1 92 ? -4.757 0.529 -1.668 1.00 80.25 92 PRO A O 1
ATOM 719 N N . PHE A 1 93 ? -5.084 -1.353 -0.490 1.00 81.06 93 PHE A N 1
ATOM 720 C CA . PHE A 1 93 ? -3.707 -1.833 -0.636 1.00 81.06 93 PHE A CA 1
ATOM 721 C C . PHE A 1 93 ? -3.420 -2.281 -2.057 1.00 81.06 93 PHE A C 1
ATOM 723 O O . PHE A 1 93 ? -2.327 -2.034 -2.552 1.00 81.06 93 PHE A O 1
ATOM 730 N N . PHE A 1 94 ? -4.404 -2.877 -2.729 1.00 81.12 94 PHE A N 1
ATOM 731 C CA . PHE A 1 94 ? -4.276 -3.247 -4.130 1.00 81.12 94 PHE A CA 1
ATOM 732 C C . PHE A 1 94 ? -4.073 -2.013 -5.018 1.00 81.12 94 PHE A C 1
ATOM 734 O O . PHE A 1 94 ? -3.153 -1.989 -5.829 1.00 81.12 94 PHE A O 1
ATOM 741 N N . PHE A 1 95 ? -4.850 -0.943 -4.807 1.00 82.75 95 PHE A N 1
ATOM 742 C CA . PHE A 1 95 ? -4.654 0.319 -5.532 1.00 82.75 95 PHE A CA 1
ATOM 743 C C . PHE A 1 95 ? -3.269 0.935 -5.300 1.00 82.75 95 PHE A C 1
ATOM 745 O O . PHE A 1 95 ? -2.654 1.426 -6.245 1.00 82.75 95 PHE A O 1
ATOM 752 N N . ILE A 1 96 ? -2.766 0.888 -4.064 1.00 83.94 96 ILE A N 1
ATOM 753 C CA . ILE A 1 96 ? -1.425 1.381 -3.730 1.00 83.94 96 ILE A CA 1
ATOM 754 C C . ILE A 1 96 ? -0.349 0.499 -4.385 1.00 83.94 96 ILE A C 1
ATOM 756 O O . ILE A 1 96 ? 0.569 1.027 -5.001 1.00 83.94 96 ILE A O 1
ATOM 760 N N . ALA A 1 97 ? -0.486 -0.829 -4.339 1.00 83.31 97 ALA A N 1
ATOM 761 C CA . ALA A 1 97 ? 0.449 -1.756 -4.980 1.00 83.31 97 ALA A CA 1
ATOM 762 C C . ALA A 1 97 ? 0.531 -1.538 -6.498 1.00 83.31 97 ALA A C 1
ATOM 764 O O . ALA A 1 97 ? 1.625 -1.490 -7.057 1.00 83.31 97 ALA A O 1
ATOM 765 N N . VAL A 1 98 ? -0.616 -1.346 -7.158 1.00 84.69 98 VAL A N 1
ATOM 766 C CA . VAL A 1 98 ? -0.679 -1.014 -8.588 1.00 84.69 98 VAL A CA 1
ATOM 767 C C . VAL A 1 98 ? 0.014 0.323 -8.858 1.00 84.69 98 VAL A C 1
ATOM 769 O O . VAL A 1 98 ? 0.823 0.406 -9.777 1.00 84.69 98 VAL A O 1
ATOM 772 N N . ALA A 1 99 ? -0.229 1.351 -8.037 1.00 85.81 99 ALA A N 1
ATOM 773 C CA . ALA A 1 99 ? 0.438 2.645 -8.179 1.00 85.81 99 ALA A CA 1
ATOM 774 C C . ALA A 1 99 ? 1.970 2.535 -8.064 1.00 85.81 99 ALA A C 1
ATOM 776 O O . ALA A 1 99 ? 2.680 3.087 -8.902 1.00 85.81 99 ALA A O 1
ATOM 777 N N . LEU A 1 100 ? 2.476 1.790 -7.074 1.00 84.75 100 LEU A N 1
ATOM 778 C CA . LEU A 1 100 ? 3.911 1.542 -6.900 1.00 84.75 100 LEU A CA 1
ATOM 779 C C . LEU A 1 100 ? 4.511 0.742 -8.062 1.00 84.75 100 LEU A C 1
ATOM 781 O O . LEU A 1 100 ? 5.585 1.083 -8.548 1.00 84.75 100 LEU A O 1
ATOM 785 N N . SER A 1 101 ? 3.816 -0.294 -8.533 1.00 82.50 101 SER A N 1
ATOM 786 C CA . SER A 1 101 ? 4.287 -1.119 -9.649 1.00 82.50 101 SER A CA 1
ATOM 787 C C . SER A 1 101 ? 4.367 -0.320 -10.955 1.00 82.50 101 SER A C 1
ATOM 789 O O . SER A 1 101 ? 5.362 -0.422 -11.675 1.00 82.50 101 SER A O 1
ATOM 791 N N . LEU A 1 102 ? 3.372 0.533 -11.229 1.00 84.12 102 LEU A N 1
ATOM 792 C CA . LEU A 1 102 ? 3.404 1.450 -12.372 1.00 84.12 102 LEU A CA 1
ATOM 793 C C . LEU A 1 102 ? 4.539 2.471 -12.239 1.00 84.12 102 LEU A C 1
ATOM 795 O O . LEU A 1 102 ? 5.266 2.682 -13.203 1.00 84.12 102 LEU A O 1
ATOM 799 N N . ALA A 1 103 ? 4.715 3.067 -11.057 1.00 83.94 103 ALA A N 1
ATOM 800 C CA . ALA A 1 103 ? 5.756 4.066 -10.815 1.00 83.94 103 ALA A CA 1
ATOM 801 C C . ALA A 1 103 ? 7.184 3.499 -10.913 1.00 83.94 103 ALA A C 1
ATOM 803 O O . ALA A 1 103 ? 8.101 4.231 -11.277 1.00 83.94 103 ALA A O 1
ATOM 804 N N . SER A 1 104 ? 7.366 2.215 -10.586 1.00 81.31 104 SER A N 1
ATOM 805 C CA . SER A 1 104 ? 8.656 1.517 -10.645 1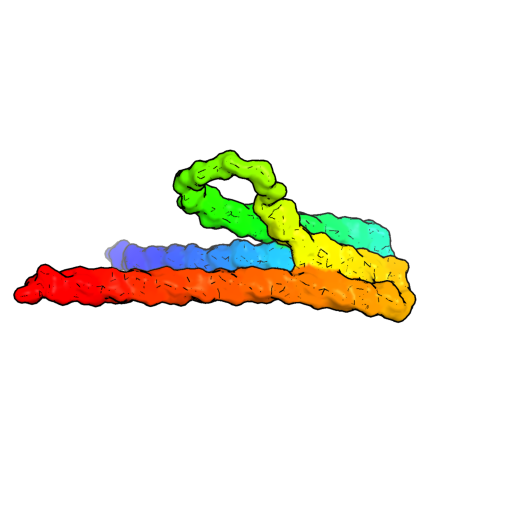.00 81.31 104 SER A CA 1
ATOM 806 C C . SER A 1 104 ? 9.017 1.054 -12.061 1.00 81.31 104 SER A C 1
ATOM 808 O O . SER A 1 104 ? 10.174 1.135 -12.458 1.00 81.31 104 SER A O 1
ATOM 810 N N . THR A 1 105 ? 8.044 0.579 -12.845 1.00 80.88 105 THR A N 1
ATOM 811 C CA . THR A 1 105 ? 8.317 -0.054 -14.151 1.00 80.88 105 THR A CA 1
ATOM 812 C C . THR A 1 105 ? 8.199 0.888 -15.345 1.00 80.88 105 THR A C 1
ATOM 814 O O . THR A 1 105 ? 8.781 0.617 -16.394 1.00 80.88 105 THR A O 1
ATOM 817 N N . GLN A 1 106 ? 7.430 1.973 -15.225 1.00 80.69 106 GLN A N 1
ATOM 818 C CA . GLN A 1 106 ? 7.116 2.874 -16.330 1.00 80.69 106 GLN A CA 1
ATOM 819 C C . GLN A 1 106 ? 7.519 4.306 -15.975 1.00 80.69 106 GLN A C 1
ATOM 821 O O . GLN A 1 106 ? 7.014 4.886 -15.020 1.00 80.69 106 GLN A O 1
ATOM 826 N N . SER A 1 107 ? 8.372 4.913 -16.799 1.00 81.06 107 SER A N 1
ATOM 827 C CA . SER A 1 107 ? 8.807 6.311 -16.656 1.00 81.06 107 SER A CA 1
ATOM 828 C C . SER A 1 107 ? 7.973 7.297 -17.487 1.00 81.06 107 SER A C 1
ATOM 830 O O . SER A 1 107 ? 8.326 8.468 -17.629 1.00 81.06 107 SER A O 1
ATOM 832 N N . THR A 1 108 ? 6.856 6.844 -18.063 1.00 88.81 108 THR A N 1
ATOM 833 C CA . THR A 1 108 ? 5.988 7.697 -18.881 1.00 88.81 108 THR A CA 1
ATOM 834 C C . THR A 1 108 ? 5.131 8.617 -18.009 1.00 88.81 108 THR A C 1
ATOM 836 O O . THR A 1 108 ? 4.593 8.214 -16.977 1.00 88.81 108 THR A O 1
ATOM 839 N N . LEU A 1 109 ? 4.936 9.863 -18.455 1.00 87.12 109 LEU A N 1
ATOM 840 C CA . LEU A 1 109 ? 4.119 10.855 -17.742 1.00 87.12 109 LEU A CA 1
ATOM 841 C C . LEU A 1 109 ? 2.688 10.349 -17.480 1.00 87.12 109 LEU A C 1
ATOM 843 O O . LEU A 1 109 ? 2.126 10.572 -16.409 1.00 87.12 109 LEU A O 1
ATOM 847 N N . LEU A 1 110 ? 2.113 9.625 -18.447 1.00 88.12 110 LEU A N 1
ATOM 848 C CA . LEU A 1 110 ? 0.795 9.002 -18.317 1.00 88.12 110 LEU A CA 1
ATOM 849 C C . LEU A 1 110 ? 0.771 7.932 -17.220 1.00 88.12 110 LEU A C 1
ATOM 851 O O . LEU A 1 110 ? -0.175 7.911 -16.432 1.00 88.12 110 LEU A O 1
ATOM 855 N N . ALA A 1 111 ? 1.802 7.086 -17.119 1.00 83.75 111 ALA A N 1
ATOM 856 C CA . ALA A 1 111 ? 1.884 6.083 -16.061 1.00 83.75 111 ALA A CA 1
ATOM 857 C C . ALA A 1 111 ? 1.937 6.731 -14.671 1.00 83.75 111 ALA A C 1
ATOM 859 O O . ALA A 1 111 ? 1.200 6.303 -13.782 1.00 83.75 111 ALA A O 1
ATOM 860 N N . TYR A 1 112 ? 2.703 7.814 -14.499 1.00 86.19 112 TYR A N 1
ATOM 861 C CA . TYR A 1 112 ? 2.702 8.577 -13.246 1.00 86.19 112 TYR A CA 1
ATOM 862 C C . TYR A 1 112 ? 1.346 9.226 -12.944 1.00 86.19 112 TYR A C 1
ATOM 864 O O . TYR A 1 112 ? 0.913 9.226 -11.791 1.00 86.19 112 TYR A O 1
ATOM 872 N N . GLY A 1 113 ? 0.632 9.721 -13.961 1.00 89.19 113 GLY A N 1
ATOM 873 C CA . GLY A 1 113 ? -0.728 10.242 -13.799 1.00 89.19 113 GLY A CA 1
ATOM 874 C C . GLY A 1 113 ? -1.708 9.181 -13.285 1.00 89.19 113 GLY A C 1
ATOM 875 O O . GLY A 1 113 ? -2.448 9.418 -12.327 1.00 89.19 113 GLY A O 1
ATOM 876 N N . ILE A 1 114 ? -1.672 7.980 -13.870 1.00 88.69 114 ILE A N 1
ATOM 877 C CA . ILE A 1 114 ? -2.506 6.844 -13.446 1.00 88.69 114 ILE A CA 1
ATOM 878 C C . ILE A 1 114 ? -2.103 6.363 -12.045 1.00 88.69 114 ILE A C 1
ATOM 880 O O . ILE A 1 114 ? -2.975 6.099 -11.211 1.00 88.69 114 ILE A O 1
ATOM 884 N N . ALA A 1 115 ? -0.801 6.301 -11.754 1.00 86.50 115 ALA A N 1
ATOM 885 C CA . ALA A 1 115 ? -0.281 5.939 -10.439 1.00 86.50 115 ALA A CA 1
ATOM 886 C C . ALA A 1 115 ? -0.748 6.925 -9.357 1.00 86.50 115 ALA A C 1
ATOM 888 O O . ALA A 1 115 ? -1.253 6.498 -8.320 1.00 86.50 115 ALA A O 1
ATOM 889 N N . MET A 1 116 ? -0.685 8.235 -9.617 1.00 87.19 116 MET A N 1
ATOM 890 C CA . MET A 1 116 ? -1.173 9.267 -8.695 1.00 87.19 116 MET A CA 1
ATOM 891 C C . MET A 1 116 ? -2.675 9.143 -8.425 1.00 87.19 116 MET A C 1
ATOM 893 O O . MET A 1 116 ? -3.099 9.237 -7.271 1.00 87.19 116 MET A O 1
ATOM 897 N N . LEU A 1 117 ? -3.488 8.873 -9.452 1.00 90.00 117 LEU A N 1
ATOM 898 C CA . LEU A 1 117 ? -4.924 8.636 -9.280 1.00 90.00 117 LEU A CA 1
ATOM 899 C C . LEU A 1 117 ? -5.199 7.395 -8.421 1.00 90.00 117 LEU A C 1
ATOM 901 O O . LEU A 1 117 ? -6.022 7.455 -7.504 1.00 90.00 117 LEU A O 1
ATOM 905 N N . CYS A 1 118 ? -4.497 6.288 -8.676 1.00 86.56 118 CYS A N 1
ATOM 906 C CA . CYS A 1 118 ? -4.630 5.060 -7.888 1.00 86.56 118 CYS A CA 1
ATOM 907 C C . CYS A 1 118 ? -4.204 5.276 -6.430 1.00 86.56 118 CYS A C 1
ATOM 909 O O . CYS A 1 118 ? -4.937 4.900 -5.514 1.00 86.56 118 CYS A O 1
ATOM 911 N N . MET A 1 119 ? -3.080 5.962 -6.206 1.00 86.00 119 MET A N 1
ATOM 912 C CA . MET A 1 119 ? -2.587 6.310 -4.874 1.00 86.00 119 MET A CA 1
ATOM 913 C C . MET A 1 119 ? -3.588 7.197 -4.121 1.00 86.00 119 MET A C 1
ATOM 915 O O . MET A 1 119 ? -3.937 6.917 -2.974 1.00 86.00 119 MET A O 1
ATOM 919 N N . TYR A 1 120 ? -4.129 8.227 -4.780 1.00 87.19 120 TYR A N 1
ATOM 920 C CA . TYR A 1 120 ? -5.143 9.112 -4.206 1.00 87.19 120 TYR A CA 1
ATOM 921 C C . TYR A 1 120 ? -6.421 8.353 -3.816 1.00 87.19 120 TYR A C 1
ATOM 923 O O . TYR A 1 120 ? -6.966 8.552 -2.724 1.00 87.19 120 TYR A O 1
ATOM 931 N N . ARG A 1 121 ? -6.895 7.436 -4.671 1.00 84.50 121 ARG A N 1
ATOM 932 C CA . ARG A 1 121 ? -8.052 6.577 -4.366 1.00 84.50 121 ARG A CA 1
ATOM 933 C C . ARG A 1 121 ? -7.772 5.635 -3.192 1.00 84.50 121 ARG A C 1
ATOM 935 O O . ARG A 1 121 ? -8.603 5.546 -2.290 1.00 84.50 121 ARG A O 1
ATOM 942 N N . GLY A 1 122 ? -6.599 5.005 -3.144 1.00 83.50 122 GLY A N 1
ATOM 943 C CA . GLY A 1 122 ? -6.180 4.164 -2.018 1.00 83.50 122 GLY A CA 1
ATOM 944 C C . GLY A 1 122 ? -6.145 4.933 -0.691 1.00 83.50 122 GLY A C 1
ATOM 945 O O . GLY A 1 122 ? -6.763 4.517 0.292 1.00 83.50 122 GLY A O 1
ATOM 946 N N . CYS A 1 123 ? -5.506 6.106 -0.674 1.00 80.44 123 CYS A N 1
ATOM 947 C CA . CYS A 1 123 ? -5.415 6.963 0.511 1.00 80.44 123 CYS A CA 1
ATOM 948 C C . CYS A 1 123 ? -6.780 7.498 0.970 1.00 80.44 123 CYS A C 1
ATOM 950 O O . CYS A 1 123 ? -7.073 7.496 2.167 1.00 80.44 123 CYS A O 1
ATOM 952 N N . SER A 1 124 ? -7.642 7.929 0.045 1.00 79.38 124 SER A N 1
ATOM 953 C CA . SER A 1 124 ? -8.979 8.444 0.384 1.00 79.38 124 SER A CA 1
ATOM 954 C C . SER A 1 124 ? -9.888 7.370 0.993 1.00 79.38 124 SER A C 1
ATOM 956 O O . SER A 1 124 ? -10.584 7.652 1.971 1.00 79.38 124 SER A O 1
ATOM 958 N N . LEU A 1 125 ? -9.824 6.124 0.508 1.00 81.56 125 LEU A N 1
ATOM 959 C CA . LEU A 1 125 ? -10.513 4.972 1.109 1.00 81.56 125 LEU A CA 1
ATOM 960 C C . LEU A 1 125 ? -10.041 4.709 2.550 1.00 81.56 125 LEU A C 1
ATOM 962 O O . LEU A 1 125 ? -10.863 4.513 3.453 1.00 81.56 125 LEU A O 1
ATOM 966 N N . LEU A 1 126 ? -8.726 4.756 2.793 1.00 79.56 126 LEU A N 1
ATOM 967 C CA . LEU A 1 126 ? -8.152 4.603 4.136 1.00 79.56 126 LEU A CA 1
ATOM 968 C C . LEU A 1 126 ? -8.570 5.747 5.072 1.00 79.56 126 LEU A C 1
ATOM 970 O O . LEU A 1 126 ? -8.934 5.502 6.227 1.00 79.56 126 LEU A O 1
ATOM 974 N N . TYR A 1 127 ? -8.572 6.983 4.571 1.00 78.75 127 TYR A N 1
ATOM 975 C CA . TYR A 1 127 ? -8.972 8.168 5.326 1.00 78.75 127 TYR A CA 1
ATOM 976 C C . TYR A 1 127 ? -10.451 8.134 5.715 1.00 78.75 127 TYR A C 1
ATOM 978 O O . TYR A 1 127 ? -10.803 8.349 6.878 1.00 78.75 127 TYR A O 1
ATOM 986 N N . LEU A 1 128 ? -11.327 7.792 4.770 1.00 77.75 128 LEU A N 1
ATOM 987 C CA . LEU A 1 128 ? -12.757 7.668 5.021 1.00 77.75 128 LEU A CA 1
ATOM 988 C C . LEU A 1 128 ? -13.033 6.598 6.090 1.00 77.75 128 LEU A C 1
ATOM 990 O O . LEU A 1 128 ? -13.823 6.815 7.009 1.00 77.75 128 LEU A O 1
ATOM 994 N N . ARG A 1 129 ? -12.296 5.481 6.055 1.00 72.50 129 ARG A N 1
ATOM 995 C CA . ARG A 1 129 ? -12.355 4.433 7.086 1.00 72.50 129 ARG A CA 1
ATOM 996 C C . ARG A 1 129 ? -11.845 4.900 8.452 1.00 72.50 129 ARG A C 1
ATOM 998 O O . ARG A 1 129 ? -12.310 4.409 9.485 1.00 72.50 129 ARG A O 1
ATOM 1005 N N . HIS A 1 130 ? -10.880 5.814 8.493 1.00 72.44 130 HIS A N 1
ATOM 1006 C CA . HIS A 1 130 ? -10.453 6.436 9.745 1.00 72.44 130 HIS A CA 1
ATOM 1007 C C . HIS A 1 130 ? -11.569 7.325 10.320 1.00 72.44 130 HIS A C 1
ATOM 1009 O O . HIS A 1 130 ? -11.938 7.160 11.483 1.00 72.44 130 HIS A O 1
ATOM 1015 N N . LYS A 1 131 ? -12.193 8.167 9.484 1.00 70.38 131 LYS A N 1
ATOM 1016 C CA . LYS A 1 131 ? -13.316 9.037 9.877 1.00 70.38 131 LYS A CA 1
ATOM 1017 C C . LYS A 1 131 ? -14.549 8.272 10.353 1.00 70.38 131 LYS A C 1
ATOM 1019 O O . LYS A 1 131 ? -15.093 8.590 11.409 1.00 70.38 131 LYS A O 1
ATOM 1024 N N . TYR A 1 132 ? -14.971 7.230 9.635 1.00 71.19 132 TYR A N 1
ATOM 1025 C CA . TYR A 1 132 ? -16.133 6.428 10.041 1.00 71.19 132 TYR A CA 1
ATOM 1026 C C . TYR A 1 132 ? -15.960 5.797 11.423 1.00 71.19 132 TYR A C 1
ATOM 1028 O O . TYR A 1 132 ? -16.921 5.724 12.187 1.00 71.19 132 TYR A O 1
ATOM 1036 N N . ARG A 1 133 ? -14.732 5.392 11.779 1.00 65.00 133 ARG A N 1
ATOM 1037 C CA . ARG A 1 133 ? -14.448 4.886 13.125 1.00 65.00 133 ARG A CA 1
ATOM 1038 C C . ARG A 1 133 ? -14.685 5.970 14.170 1.00 65.00 133 ARG A C 1
ATOM 1040 O O . ARG A 1 133 ? -15.407 5.705 15.121 1.00 65.00 133 ARG A O 1
ATOM 1047 N N . GLN A 1 134 ? -14.165 7.180 13.978 1.00 67.69 134 GLN A N 1
ATOM 1048 C CA . GLN A 1 134 ? -14.334 8.282 14.935 1.00 67.69 134 GLN A CA 1
ATOM 1049 C C . GLN A 1 134 ? -15.812 8.636 15.180 1.00 67.69 134 GLN A C 1
ATOM 1051 O O . GLN A 1 134 ? -16.229 8.768 16.330 1.00 67.69 134 GLN A O 1
ATOM 1056 N N . HIS A 1 135 ? -16.630 8.695 14.126 1.00 67.00 135 HIS A N 1
ATOM 1057 C CA . HIS A 1 135 ? -18.060 8.991 14.266 1.00 67.00 135 HIS A CA 1
ATOM 1058 C C . HIS A 1 135 ? -18.854 7.877 14.964 1.00 67.00 135 HIS A C 1
ATOM 1060 O O . HIS A 1 135 ? -19.792 8.167 15.708 1.00 67.00 135 HIS A O 1
ATOM 1066 N N . ALA A 1 136 ? -18.479 6.608 14.768 1.00 67.31 136 ALA A N 1
ATO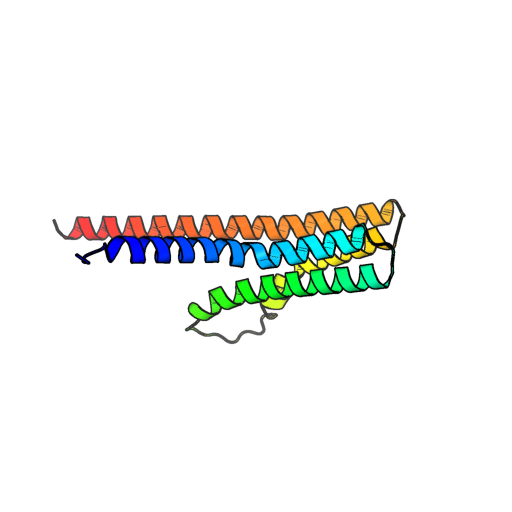M 1067 C CA . ALA A 1 136 ? -19.102 5.492 15.479 1.00 67.31 136 ALA A CA 1
ATOM 1068 C C . ALA A 1 136 ? -18.857 5.573 16.999 1.00 67.31 136 ALA A C 1
ATOM 1070 O O . ALA A 1 136 ? -19.785 5.366 17.780 1.00 67.31 136 ALA A O 1
ATOM 1071 N N . TRP A 1 137 ? -17.644 5.954 17.425 1.00 59.47 137 TRP A N 1
ATOM 1072 C CA . TRP A 1 137 ? -17.324 6.147 18.847 1.00 59.47 137 TRP A CA 1
ATOM 1073 C C . TRP A 1 137 ? -18.106 7.308 19.477 1.00 59.47 137 TRP A C 1
ATOM 1075 O O . TRP A 1 137 ? -18.596 7.177 20.596 1.00 59.47 137 TRP A O 1
ATOM 1085 N N . GLN A 1 138 ? -18.287 8.417 18.753 1.00 67.06 138 GLN A N 1
ATOM 1086 C CA . GLN A 1 138 ? -19.052 9.577 19.236 1.00 67.06 138 GLN A CA 1
ATOM 1087 C C . GLN A 1 138 ? -20.543 9.254 19.446 1.00 67.06 138 GLN A C 1
ATOM 1089 O O . GLN A 1 138 ? -21.131 9.631 20.463 1.00 67.06 138 GLN A O 1
ATOM 1094 N N . LYS A 1 139 ? -21.160 8.508 18.518 1.00 68.94 139 LYS A N 1
ATOM 1095 C CA . LYS A 1 139 ? -22.559 8.057 18.655 1.00 68.94 139 LYS A CA 1
ATOM 1096 C C . LYS A 1 139 ? -22.756 7.087 19.826 1.00 68.94 139 LYS A C 1
ATOM 1098 O O . LYS A 1 139 ? -23.768 7.158 20.519 1.00 68.94 139 LYS A O 1
ATOM 1103 N N . ALA A 1 140 ? -21.787 6.208 20.085 1.00 65.25 140 ALA A N 1
ATOM 1104 C CA . ALA A 1 140 ? -21.849 5.300 21.230 1.00 65.25 140 ALA A CA 1
ATOM 1105 C C . ALA A 1 140 ? -21.798 6.056 22.575 1.00 65.25 140 ALA A C 1
ATOM 1107 O O . ALA A 1 140 ? -22.590 5.773 23.474 1.00 65.25 140 ALA A O 1
ATOM 1108 N N . GLN A 1 141 ? -20.922 7.059 22.706 1.00 68.25 141 GLN A N 1
ATOM 1109 C CA . GLN A 1 141 ? -20.794 7.851 23.940 1.00 68.25 141 GLN A CA 1
ATOM 1110 C C . GLN A 1 141 ? -22.047 8.686 24.236 1.00 68.25 141 GLN A C 1
ATOM 1112 O O . GLN A 1 141 ? -22.531 8.695 25.365 1.00 68.25 141 GLN A O 1
ATOM 1117 N N . THR A 1 142 ? -22.621 9.327 23.216 1.00 70.06 142 THR A N 1
ATOM 1118 C CA . THR A 1 142 ? -23.853 10.129 23.352 1.00 70.06 142 THR A CA 1
ATOM 1119 C C . THR A 1 142 ? -25.069 9.283 23.734 1.00 70.06 142 THR A C 1
ATOM 1121 O O . THR A 1 142 ? -25.835 9.677 24.611 1.00 70.06 142 THR A O 1
ATOM 1124 N N . THR A 1 143 ? -25.212 8.086 23.155 1.00 71.69 143 THR A N 1
ATOM 1125 C CA . THR A 1 143 ? -26.292 7.145 23.512 1.00 71.69 143 THR A CA 1
ATOM 1126 C C . THR A 1 143 ? -26.168 6.673 24.965 1.00 71.69 143 THR A C 1
ATOM 1128 O O . THR A 1 143 ? -27.159 6.611 25.691 1.00 71.69 143 THR A O 1
ATOM 1131 N N . THR A 1 144 ? -24.942 6.390 25.416 1.00 69.88 144 THR A N 1
ATOM 1132 C CA . THR A 1 144 ? -24.680 5.931 26.790 1.00 69.88 144 THR A CA 1
ATOM 1133 C C . THR A 1 144 ? -24.941 7.045 27.812 1.00 69.88 144 THR A C 1
ATOM 1135 O O . THR A 1 144 ? -25.568 6.799 28.842 1.00 69.88 144 THR A O 1
ATOM 1138 N N . ALA A 1 145 ? -24.554 8.287 27.495 1.00 69.62 145 ALA A N 1
ATOM 1139 C CA . ALA A 1 145 ? -24.823 9.455 28.337 1.00 69.62 145 ALA A CA 1
ATOM 1140 C C . ALA A 1 145 ? -26.331 9.756 28.468 1.00 69.62 145 ALA A C 1
ATOM 1142 O O . ALA A 1 145 ? -26.814 10.047 29.563 1.00 69.62 145 ALA A O 1
ATOM 1143 N N . ALA A 1 146 ? -27.099 9.627 27.379 1.00 72.31 146 ALA A N 1
ATOM 1144 C CA . ALA A 1 146 ? -28.552 9.811 27.400 1.00 72.31 146 ALA A CA 1
ATOM 1145 C C . ALA A 1 146 ? -29.272 8.733 28.239 1.00 72.31 146 ALA A C 1
ATOM 1147 O O . ALA A 1 146 ? -30.181 9.049 29.009 1.00 72.31 146 ALA A O 1
ATOM 1148 N N . ALA A 1 147 ? -28.832 7.472 28.153 1.00 71.69 147 ALA A N 1
ATOM 1149 C CA . ALA A 1 147 ? -29.383 6.372 28.948 1.00 71.69 147 ALA A CA 1
ATOM 1150 C C . ALA A 1 147 ? -29.101 6.524 30.457 1.00 71.69 147 ALA A C 1
ATOM 1152 O O . ALA A 1 147 ? -29.972 6.241 31.281 1.00 71.69 147 ALA A O 1
ATOM 1153 N N . GLN A 1 148 ? -27.916 7.019 30.838 1.00 71.12 148 GLN A N 1
ATOM 1154 C CA . GLN A 1 148 ? -27.595 7.303 32.244 1.00 71.12 148 GLN A CA 1
ATOM 1155 C C . GLN A 1 148 ? -28.419 8.469 32.809 1.00 71.12 148 GLN A C 1
ATOM 1157 O O . GLN A 1 148 ? -28.893 8.381 33.941 1.00 71.12 148 GLN A O 1
ATOM 1162 N N . SER A 1 149 ? -28.651 9.524 32.021 1.00 65.88 149 SER A N 1
ATOM 1163 C CA . SER A 1 149 ? -29.483 10.664 32.437 1.00 65.88 149 SER A CA 1
ATOM 1164 C C . SER A 1 149 ? -30.951 10.271 32.662 1.00 65.88 149 SER A C 1
ATOM 1166 O O . SER A 1 149 ? -31.562 10.705 33.637 1.00 65.88 149 SER A O 1
ATOM 1168 N N . SER A 1 150 ? -31.501 9.381 31.826 1.00 64.38 150 SER A N 1
ATOM 1169 C CA . SER A 1 150 ? -32.847 8.825 32.025 1.00 64.38 150 SER A CA 1
ATOM 1170 C C . SER A 1 150 ? -32.966 8.021 33.319 1.00 64.38 150 SER A C 1
ATOM 1172 O O . SER A 1 150 ? -33.987 8.121 33.991 1.00 64.38 150 SER A O 1
ATOM 1174 N N . LYS A 1 151 ? -31.944 7.230 33.665 1.00 61.94 151 LYS A N 1
ATOM 1175 C CA . LYS A 1 151 ? -31.967 6.367 34.852 1.00 61.94 151 LYS A CA 1
ATOM 1176 C C . LYS A 1 151 ? -31.921 7.166 36.151 1.00 61.94 151 LYS A C 1
ATOM 1178 O O . LYS A 1 151 ? -32.518 6.739 37.127 1.00 61.94 151 LYS A O 1
ATOM 1183 N N . HIS A 1 152 ? -31.238 8.310 36.161 1.00 57.97 152 HIS A N 1
ATOM 1184 C CA . HIS A 1 152 ? -31.179 9.184 37.334 1.00 57.97 152 HIS A CA 1
ATOM 1185 C C . HIS A 1 152 ? -32.508 9.915 37.585 1.00 57.97 152 HIS A C 1
ATOM 1187 O O . HIS A 1 152 ? -32.852 10.156 38.732 1.00 57.97 152 HIS A O 1
ATOM 1193 N N . ARG A 1 153 ? -33.284 10.216 36.534 1.00 58.16 153 ARG A N 1
ATOM 1194 C CA . ARG A 1 153 ? -34.582 10.907 36.645 1.00 58.16 153 ARG A CA 1
ATOM 1195 C C . ARG A 1 153 ? -35.713 10.027 37.198 1.00 58.16 153 ARG A C 1
ATOM 1197 O O . ARG A 1 153 ? -36.729 10.550 37.622 1.00 58.16 153 ARG A O 1
ATOM 1204 N N . THR A 1 154 ? -35.576 8.704 37.155 1.00 61.25 154 THR A N 1
ATOM 1205 C CA . THR A 1 154 ? -36.617 7.761 37.611 1.00 61.25 154 THR A CA 1
ATOM 1206 C C . THR A 1 154 ? -36.451 7.309 39.064 1.00 61.25 154 THR A C 1
ATOM 1208 O O . THR A 1 154 ? -37.154 6.396 39.485 1.00 61.25 154 THR A O 1
ATOM 1211 N N . VAL A 1 155 ? -35.478 7.861 39.797 1.00 59.72 155 VAL A N 1
ATOM 1212 C CA . VAL A 1 155 ? -35.196 7.511 41.207 1.00 59.72 155 VAL A CA 1
ATOM 1213 C C . VAL A 1 155 ? -35.590 8.638 42.174 1.00 59.72 155 VAL A C 1
ATOM 1215 O O . VAL A 1 155 ? -35.430 8.468 43.380 1.00 59.72 155 VAL A O 1
ATOM 1218 N N . ASP A 1 156 ? -36.123 9.739 41.638 1.00 48.38 156 ASP A N 1
ATOM 1219 C CA . ASP A 1 156 ? -36.743 10.850 42.370 1.00 48.38 156 ASP A CA 1
ATOM 1220 C C . ASP A 1 156 ? -38.274 10.725 42.289 1.00 48.38 156 ASP A C 1
ATOM 1222 O O . ASP A 1 156 ? -38.950 11.018 43.301 1.00 48.38 156 ASP A O 1
#

Secondary structure (DSSP, 8-state):
-----HHHHHHHHHHHHHHHHHHHHHHHHHHHHHHHHHHHH--SHHHHHHHHHHHHHHHH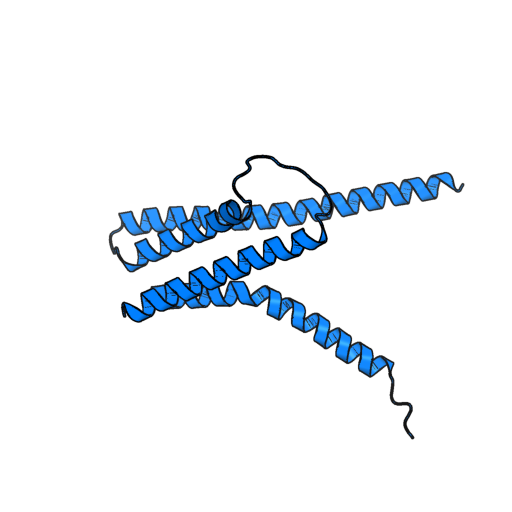HHHHHHHHHHHTT-----------HHHHHHHHHHHHHHHHHHHHH---HHHHHHHHHHHHHHHHHHHHHHHHHHHHHHHHHHHHHHHHHHHHHT--

Sequence (156 aa):
MGSGNLADKYNGIACNIMIIKPIYEILPSLYLAAGSSSVLWIDSNLGIAGGALLFCLGALIWVMRSNFRRHDQVVHSRKRFTIPESLYEFMPFFFIAVALSLASTQSTLLAYGIAMLCMYRGCSLLYLRHKYRQHAWQKAQTTTAAAQSSKHRTVD

pLDDT: mean 72.45, std 12.71, range [41.44, 90.0]

Radius of gyration: 22.75 Å; chains: 1; bounding box: 54×27×74 Å